Protein AF-A0A1A7C526-F1 (afdb_monomer_lite)

Sequence (97 aa):
MRDQAPFAVAGLWRAKEDKNSGTLTHSFTQLTINADGHPVMDHFHRPNQEKRSLVIVPEADYDDWLDCRDPELARAYLNLYPAKLMVAEPAPKLMKA

Radius of gyration: 17.2 Å; chains: 1; bounding box: 38×45×46 Å

Foldseek 3Di:
DLVPDDWDFQKDKDWDQDPPPRDIDIDMDFDKDFQPPPPVQVVDDDPPDTGIDTQIDDPVCVVVSVPDPDVVVVVVSHDDDHSVSDDDDDDDDDDDD

InterPro domains:
  IPR003738 SOS response associated peptidase (SRAP) [PF02586] (2-91)
  IPR036590 SOS response associated peptidase-like [G3DSA:3.90.1680.10] (1-95)
  IPR036590 SOS response associated peptidase-like [SSF143081] (2-90)

Secondary structure (DSSP, 8-state):
-TT----EE-EEEEEEE-TTT--EEEEEEE-EEE-TT-TTGGGSS-TTS--EEEPEEPGGGHHHHHH---HHHHHTT-SPPPGGG----PPPPPPP-

Organism: NCBI:txid1747903

Structure (mmCIF, N/CA/C/O backbone):
data_AF-A0A1A7C526-F1
#
_entry.id   AF-A0A1A7C526-F1
#
loop_
_atom_site.group_PDB
_atom_site.id
_atom_site.type_symbol
_atom_site.label_atom_id
_atom_site.label_alt_id
_atom_site.label_comp_id
_atom_site.label_asym_id
_atom_site.label_entity_id
_atom_site.label_seq_id
_atom_site.pdbx_PDB_ins_code
_atom_site.Cartn_x
_atom_site.Cartn_y
_atom_site.Cartn_z
_atom_site.occupancy
_atom_site.B_iso_or_equiv
_atom_site.auth_seq_id
_atom_site.auth_comp_id
_atom_site.auth_asym_id
_atom_site.auth_atom_id
_atom_site.pdbx_PDB_model_num
ATOM 1 N N . MET A 1 1 ? -0.853 5.603 -12.931 1.00 91.94 1 MET A N 1
ATOM 2 C CA . MET A 1 1 ? -0.774 4.231 -13.484 1.00 91.94 1 MET A CA 1
ATOM 3 C C . MET A 1 1 ? -0.523 4.308 -14.985 1.00 91.94 1 MET A C 1
ATOM 5 O O . MET A 1 1 ? -0.721 5.385 -15.539 1.00 91.94 1 MET A O 1
ATOM 9 N N . ARG A 1 2 ? -0.028 3.251 -15.651 1.00 94.44 2 ARG A N 1
ATOM 10 C CA . ARG A 1 2 ? 0.257 3.304 -17.107 1.00 94.44 2 ARG A CA 1
ATOM 11 C C . ARG A 1 2 ? -0.994 3.602 -17.941 1.00 94.44 2 ARG A C 1
ATOM 13 O O . ARG A 1 2 ? -0.900 4.296 -18.944 1.00 94.44 2 ARG A O 1
ATOM 20 N N . ASP A 1 3 ? -2.135 3.094 -17.504 1.00 95.19 3 ASP A N 1
ATOM 21 C CA . ASP A 1 3 ? -3.473 3.344 -18.052 1.00 95.19 3 ASP A CA 1
ATOM 22 C C . ASP A 1 3 ? -4.069 4.706 -17.645 1.00 95.19 3 ASP A C 1
ATOM 24 O O . ASP A 1 3 ? -5.175 5.034 -18.055 1.00 95.19 3 ASP A O 1
ATOM 28 N N . GLN A 1 4 ? -3.345 5.502 -16.848 1.00 94.69 4 GLN A N 1
ATOM 29 C CA . GLN A 1 4 ? -3.792 6.775 -16.271 1.00 94.69 4 GLN A CA 1
ATOM 30 C C . GLN A 1 4 ? -5.032 6.680 -15.366 1.00 94.69 4 GLN A C 1
ATOM 32 O O . GLN A 1 4 ? -5.530 7.711 -14.915 1.00 94.69 4 GLN A O 1
ATOM 37 N N . ALA A 1 5 ? -5.489 5.473 -15.033 1.00 94.56 5 ALA A N 1
ATOM 38 C CA . ALA A 1 5 ? -6.604 5.281 -14.123 1.00 94.56 5 ALA A CA 1
ATOM 39 C C . ALA A 1 5 ? -6.199 5.629 -12.675 1.00 94.56 5 ALA A C 1
ATOM 41 O O . ALA A 1 5 ? -5.016 5.507 -12.301 1.00 94.56 5 ALA A O 1
ATOM 42 N N . PRO A 1 6 ? -7.159 6.073 -11.838 1.00 96.31 6 PRO A N 1
ATOM 43 C CA . PRO A 1 6 ? -6.955 6.094 -10.397 1.00 96.31 6 PRO A CA 1
ATOM 44 C C . PRO A 1 6 ? -6.696 4.671 -9.886 1.00 96.31 6 PRO A C 1
ATOM 46 O O . PRO A 1 6 ? -7.037 3.684 -10.530 1.00 96.31 6 PRO A O 1
ATOM 49 N N . PHE A 1 7 ? -6.083 4.563 -8.714 1.00 96.94 7 PHE A N 1
ATOM 50 C CA . PHE A 1 7 ? -5.837 3.281 -8.064 1.00 96.94 7 PHE A CA 1
ATOM 51 C C . PHE A 1 7 ? -6.103 3.392 -6.568 1.00 96.94 7 PHE A C 1
ATOM 53 O O . PHE A 1 7 ? -5.931 4.463 -5.980 1.00 96.94 7 PHE A O 1
ATOM 60 N N . ALA A 1 8 ? -6.493 2.279 -5.952 1.00 97.75 8 ALA A N 1
ATOM 61 C CA . ALA A 1 8 ? -6.702 2.191 -4.517 1.00 97.75 8 ALA A CA 1
ATOM 62 C C . ALA A 1 8 ? -5.473 1.613 -3.813 1.00 97.75 8 ALA A C 1
ATOM 64 O O . ALA A 1 8 ? -4.783 0.728 -4.323 1.00 97.75 8 ALA A O 1
ATOM 65 N N . VAL A 1 9 ? -5.222 2.115 -2.609 1.00 98.31 9 VAL A N 1
ATOM 66 C CA . VAL A 1 9 ? -4.149 1.649 -1.732 1.00 98.31 9 VAL A CA 1
ATOM 67 C C . VAL A 1 9 ? -4.777 0.927 -0.554 1.00 98.31 9 VAL A C 1
ATOM 69 O O . VAL A 1 9 ? -5.654 1.481 0.111 1.00 98.31 9 VAL A O 1
ATOM 72 N N . ALA A 1 10 ? -4.301 -0.282 -0.272 1.00 98.38 10 ALA A N 1
ATOM 73 C CA . ALA A 1 10 ? -4.733 -1.040 0.889 1.00 98.38 10 ALA A CA 1
ATOM 74 C C . ALA A 1 10 ? -4.384 -0.268 2.168 1.00 98.38 10 ALA A C 1
ATOM 76 O O . ALA A 1 10 ? -3.259 0.212 2.352 1.00 98.38 10 ALA A O 1
ATOM 77 N N . GLY A 1 11 ? -5.352 -0.146 3.070 1.00 97.38 11 GLY A N 1
ATOM 78 C CA . GLY A 1 11 ? -5.202 0.638 4.285 1.00 97.38 11 GLY A CA 1
ATOM 79 C C . GLY A 1 11 ? -6.045 0.115 5.433 1.00 97.38 11 GLY A C 1
ATOM 80 O O . GLY A 1 11 ? -7.007 -0.622 5.245 1.00 97.38 11 GLY A O 1
ATOM 81 N N . LEU A 1 12 ? -5.672 0.521 6.640 1.00 96.62 12 LEU A N 1
ATOM 82 C CA . LEU A 1 12 ? -6.441 0.269 7.855 1.00 96.62 12 LEU A CA 1
ATOM 83 C C . LEU A 1 12 ? -6.952 1.597 8.387 1.00 96.62 12 LEU A C 1
ATOM 85 O O . LEU A 1 12 ? -6.277 2.618 8.254 1.00 96.62 12 LEU A O 1
ATOM 89 N N . TRP A 1 13 ? -8.105 1.584 9.043 1.00 96.88 13 TRP A N 1
ATOM 90 C CA . TRP A 1 13 ? -8.663 2.773 9.669 1.00 96.88 13 TRP A CA 1
ATOM 91 C C . TRP A 1 13 ? -9.204 2.465 11.060 1.00 96.88 13 TRP A C 1
ATOM 93 O O . TRP A 1 13 ? -9.490 1.316 11.407 1.00 96.88 13 TRP A O 1
ATOM 103 N N . ARG A 1 14 ? -9.323 3.507 11.880 1.00 96.12 14 ARG A N 1
ATOM 104 C CA . ARG A 1 14 ? -9.937 3.421 13.201 1.00 96.12 14 ARG A CA 1
ATOM 105 C C . ARG A 1 14 ? -10.628 4.727 13.560 1.00 96.12 14 ARG A C 1
ATOM 107 O O . ARG A 1 14 ? -10.062 5.802 13.383 1.00 96.12 14 ARG A O 1
ATOM 114 N N . ALA A 1 15 ? -11.826 4.622 14.126 1.00 96.69 15 ALA A N 1
ATOM 115 C CA . ALA A 1 15 ? -12.441 5.708 14.878 1.00 96.69 15 ALA A CA 1
ATOM 116 C C . ALA A 1 15 ? -12.052 5.603 16.358 1.00 96.69 15 ALA A C 1
ATOM 118 O O . ALA A 1 15 ? -12.079 4.517 16.946 1.00 96.69 15 ALA A O 1
ATOM 119 N N . LYS A 1 16 ? -11.683 6.730 16.964 1.00 95.88 16 LYS A N 1
ATOM 120 C CA . LYS A 1 16 ? -11.405 6.851 18.393 1.00 95.88 16 LYS A CA 1
ATOM 121 C C . LYS A 1 16 ? -12.188 8.030 18.947 1.00 95.88 16 LYS A C 1
ATOM 123 O O . LYS A 1 16 ? -12.021 9.152 18.483 1.00 95.88 16 LYS A O 1
ATOM 128 N N . GLU A 1 17 ? -12.994 7.766 19.961 1.00 96.44 17 GLU A N 1
ATOM 129 C CA . GLU A 1 17 ? -13.662 8.804 20.735 1.00 96.44 17 GLU A CA 1
ATOM 130 C C . GLU A 1 17 ? -12.755 9.267 21.882 1.00 96.44 17 GLU A C 1
ATOM 132 O O . GLU A 1 17 ? -12.165 8.454 22.608 1.00 96.44 17 GLU A O 1
ATOM 137 N N . ASP A 1 18 ? -12.600 10.579 22.021 1.00 93.00 18 ASP A N 1
ATOM 138 C CA . ASP A 1 18 ? -11.941 11.180 23.170 1.00 93.00 18 ASP A CA 1
ATOM 139 C C . ASP A 1 18 ? -12.887 11.164 24.377 1.00 93.00 18 ASP A C 1
ATOM 141 O O . ASP A 1 18 ? -13.939 11.793 24.367 1.00 93.00 18 ASP A O 1
ATOM 145 N N . LYS A 1 19 ? -12.506 10.450 25.441 1.00 92.25 19 LYS A N 1
ATOM 146 C CA . LYS A 1 19 ? -13.379 10.225 26.606 1.00 92.25 19 LYS A CA 1
ATOM 147 C C . LYS A 1 19 ? -13.716 11.493 27.397 1.00 92.25 19 LYS A C 1
ATOM 149 O O . LYS A 1 19 ? -14.671 11.470 28.163 1.00 92.25 19 LYS A O 1
ATOM 154 N N . ASN A 1 20 ? -12.928 12.559 27.256 1.00 92.19 20 ASN A N 1
ATOM 155 C CA . ASN A 1 20 ? -13.110 13.786 28.031 1.00 92.19 20 ASN A CA 1
ATOM 156 C C . ASN A 1 20 ? -13.982 14.804 27.287 1.00 92.19 20 ASN A C 1
ATOM 158 O O . ASN A 1 20 ? -14.765 15.511 27.911 1.00 92.19 20 ASN A O 1
ATOM 162 N N . SER A 1 21 ? -13.839 14.885 25.965 1.00 94.25 21 SER A N 1
ATOM 163 C CA . SER A 1 21 ? -14.564 15.825 25.105 1.00 94.25 21 SER A CA 1
ATOM 164 C C . SER A 1 21 ? -15.735 15.198 24.343 1.00 94.25 21 SER A C 1
ATOM 166 O O . SER A 1 21 ? -16.547 15.937 23.796 1.00 94.25 21 SER A O 1
ATOM 168 N N . GLY A 1 22 ? -15.815 13.865 24.258 1.00 93.12 22 GLY A N 1
ATOM 169 C CA . GLY A 1 22 ? -16.771 13.147 23.403 1.00 93.12 22 GLY A CA 1
ATOM 170 C C . GLY A 1 22 ? -16.474 13.273 21.903 1.00 93.12 22 GLY A C 1
ATOM 171 O O . GLY A 1 22 ? -17.279 12.872 21.068 1.00 93.12 22 GLY A O 1
ATOM 172 N N . THR A 1 23 ? -15.331 13.860 21.527 1.00 95.50 23 THR A N 1
ATOM 173 C CA . THR A 1 23 ? -15.008 14.119 20.118 1.00 95.50 23 THR A CA 1
ATOM 174 C C . THR A 1 23 ? -14.598 12.832 19.412 1.00 95.50 23 THR A C 1
ATOM 176 O O . THR A 1 23 ? -13.661 12.152 19.839 1.00 95.50 23 THR A O 1
ATOM 179 N N . LEU A 1 24 ? -15.239 12.529 18.281 1.00 96.62 24 LEU A N 1
ATOM 180 C CA . LEU 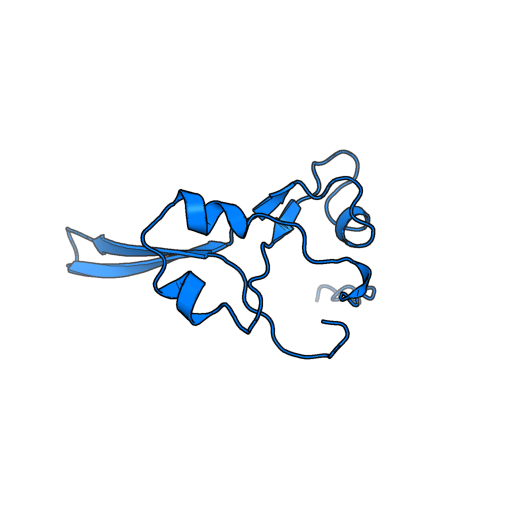A 1 24 ? -14.858 11.415 17.418 1.00 96.62 24 LEU A CA 1
ATOM 181 C C . LEU A 1 24 ? -13.730 11.830 16.466 1.00 96.62 24 LEU A C 1
ATOM 183 O O . LEU A 1 24 ? -13.874 12.767 15.686 1.00 96.62 24 LEU A O 1
ATOM 187 N N . THR A 1 25 ? -12.608 11.115 16.509 1.00 96.56 25 THR A N 1
ATOM 188 C CA . THR A 1 25 ? -11.484 11.295 15.581 1.00 96.56 25 THR A CA 1
ATOM 189 C C . THR A 1 25 ? -11.303 10.047 14.730 1.00 96.56 25 THR A C 1
ATOM 191 O O . THR A 1 25 ? -11.271 8.931 15.251 1.00 96.56 25 THR A O 1
ATOM 194 N N . HIS A 1 26 ? -11.127 10.235 13.425 1.00 96.62 26 HIS A N 1
ATOM 195 C CA . HIS A 1 26 ? -10.801 9.164 12.490 1.00 96.62 26 HIS A CA 1
ATOM 196 C C . HIS A 1 26 ? -9.319 9.223 12.132 1.00 96.62 26 HIS A C 1
ATOM 198 O O . HIS A 1 26 ? -8.786 10.289 11.829 1.00 96.62 26 HIS A O 1
ATOM 204 N N . SER A 1 27 ? -8.657 8.072 12.143 1.00 97.44 27 SER A N 1
ATOM 205 C CA . SER A 1 27 ? -7.308 7.919 11.613 1.00 97.44 27 SER A CA 1
ATOM 206 C C . SER A 1 27 ? -7.247 6.739 10.657 1.00 97.44 27 SER A C 1
ATOM 208 O O . SER A 1 27 ? -8.030 5.792 10.754 1.00 97.44 27 SER A O 1
ATOM 210 N N . PHE A 1 28 ? -6.307 6.802 9.722 1.00 98.00 28 PHE A N 1
ATOM 211 C CA . PHE A 1 28 ? -6.025 5.719 8.797 1.00 98.00 28 PHE A CA 1
ATOM 212 C C . PHE A 1 28 ? -4.521 5.587 8.576 1.00 98.00 28 PHE A C 1
ATOM 214 O O . PHE A 1 28 ? -3.745 6.488 8.898 1.00 98.00 28 PHE A O 1
ATOM 221 N N . THR A 1 29 ? -4.114 4.444 8.043 1.00 98.06 29 THR A N 1
ATOM 222 C CA . THR A 1 29 ? -2.747 4.175 7.607 1.00 98.06 29 THR A CA 1
ATOM 223 C C . THR A 1 29 ? -2.773 3.409 6.296 1.00 98.06 29 THR A C 1
ATOM 225 O O . THR A 1 29 ? -3.718 2.669 6.021 1.00 98.06 29 THR A O 1
ATOM 228 N N . GLN A 1 30 ? -1.725 3.574 5.500 1.00 98.31 30 GLN A N 1
ATOM 229 C CA . GLN A 1 30 ? -1.523 2.814 4.276 1.00 98.31 30 GLN A CA 1
ATOM 230 C C . GLN A 1 30 ? -0.587 1.641 4.550 1.00 98.31 30 GLN A C 1
ATOM 232 O O . GLN A 1 30 ? 0.423 1.779 5.246 1.00 98.31 30 GLN A O 1
ATOM 237 N N . LEU A 1 31 ? -0.919 0.480 3.994 1.00 97.94 31 LEU A N 1
ATOM 238 C CA . LEU A 1 31 ? -0.068 -0.693 4.094 1.00 97.94 31 LEU A CA 1
ATOM 239 C C . LEU A 1 31 ? 1.110 -0.563 3.132 1.00 97.94 31 LEU A C 1
ATOM 241 O O . LEU A 1 31 ? 0.960 -0.181 1.970 1.00 97.94 31 LEU A O 1
ATOM 245 N N . THR A 1 32 ? 2.292 -0.905 3.637 1.00 98.19 32 THR A N 1
ATOM 246 C CA . THR A 1 32 ? 3.513 -0.980 2.838 1.00 98.19 32 THR A CA 1
ATOM 247 C C . THR A 1 32 ? 4.141 -2.355 2.953 1.00 98.19 32 THR A C 1
ATOM 249 O O . THR A 1 32 ? 4.011 -3.025 3.980 1.00 98.19 32 THR A O 1
ATOM 252 N N . ILE A 1 33 ? 4.880 -2.737 1.919 1.00 98.31 33 ILE A N 1
ATOM 253 C CA . ILE A 1 33 ? 5.704 -3.948 1.866 1.00 98.31 33 ILE A CA 1
ATOM 254 C C . 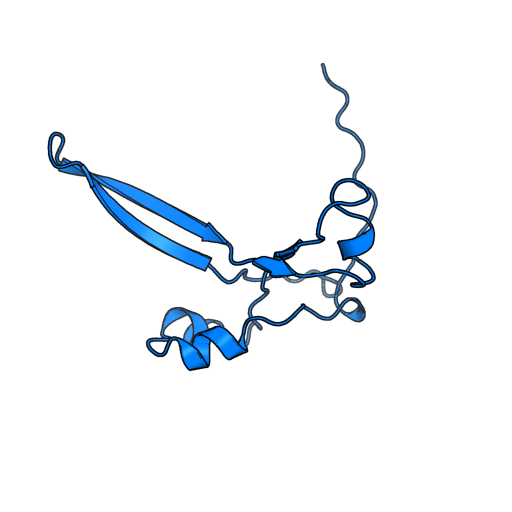ILE A 1 33 ? 7.118 -3.601 1.400 1.00 98.31 33 ILE A C 1
ATOM 256 O O . ILE A 1 33 ? 7.350 -2.511 0.865 1.00 98.31 33 ILE A O 1
ATOM 260 N N . ASN A 1 34 ? 8.060 -4.517 1.632 1.00 98.19 34 ASN A N 1
ATOM 261 C CA . ASN A 1 34 ? 9.413 -4.405 1.098 1.00 98.19 34 ASN A CA 1
ATOM 262 C C . ASN A 1 34 ? 9.355 -4.378 -0.438 1.00 98.19 34 ASN A C 1
ATOM 264 O O . ASN A 1 34 ? 8.542 -5.076 -1.044 1.00 98.19 34 ASN A O 1
ATOM 268 N N . ALA A 1 35 ? 10.192 -3.546 -1.045 1.00 98.19 35 ALA A N 1
ATOM 269 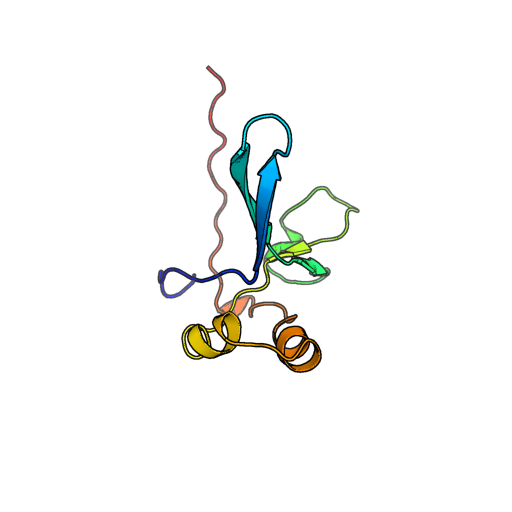C CA . ALA A 1 35 ? 10.244 -3.321 -2.482 1.00 98.19 35 ALA A CA 1
ATOM 270 C C . ALA A 1 35 ? 11.682 -3.294 -3.014 1.00 98.19 35 ALA A C 1
ATOM 272 O O . ALA A 1 35 ? 11.936 -2.656 -4.037 1.00 98.19 35 ALA A O 1
ATOM 273 N N . ASP A 1 36 ? 12.623 -3.926 -2.310 1.00 97.19 36 ASP A N 1
ATOM 274 C CA . ASP A 1 36 ? 14.016 -3.976 -2.747 1.00 97.19 36 ASP A CA 1
ATOM 275 C C . ASP A 1 36 ? 14.115 -4.735 -4.083 1.00 97.19 36 ASP A C 1
ATOM 277 O O . ASP A 1 36 ? 13.561 -5.825 -4.240 1.00 97.19 36 ASP A O 1
ATOM 281 N N . GLY A 1 37 ? 14.794 -4.143 -5.071 1.00 95.12 37 GLY A N 1
ATOM 282 C CA . GLY A 1 37 ? 14.919 -4.709 -6.417 1.00 95.12 37 GLY A CA 1
ATOM 283 C C . GLY A 1 37 ? 13.709 -4.450 -7.320 1.00 95.12 37 GLY A C 1
ATOM 284 O O . GLY A 1 37 ? 13.660 -4.957 -8.444 1.00 95.12 37 GLY A O 1
ATOM 285 N N . HIS A 1 38 ? 12.714 -3.683 -6.859 1.00 97.38 38 HIS A N 1
ATOM 286 C CA . HIS A 1 38 ? 11.589 -3.293 -7.699 1.00 97.38 38 HIS A CA 1
ATOM 287 C C . HIS A 1 38 ? 12.013 -2.166 -8.662 1.00 97.38 38 HIS A C 1
ATOM 289 O O . HIS A 1 38 ? 12.289 -1.053 -8.196 1.00 97.38 38 HIS A O 1
ATOM 295 N N . PRO A 1 39 ? 11.937 -2.363 -9.998 1.00 96.56 39 PRO A N 1
ATOM 296 C CA . PRO A 1 39 ? 12.545 -1.457 -10.980 1.00 96.56 39 PRO A CA 1
ATOM 297 C C . PRO A 1 39 ? 12.137 0.015 -10.867 1.00 96.56 39 PRO A C 1
ATOM 299 O O . PRO A 1 39 ? 12.912 0.895 -11.209 1.00 96.56 39 PRO A O 1
ATOM 302 N N . VAL A 1 40 ? 10.920 0.302 -10.392 1.00 96.75 40 VAL A N 1
ATOM 303 C CA . VAL A 1 40 ? 10.465 1.685 -10.163 1.00 96.75 40 VAL A CA 1
ATOM 304 C C . VAL A 1 40 ? 10.818 2.182 -8.761 1.00 96.75 40 VAL A C 1
ATOM 306 O O . VAL A 1 40 ? 11.192 3.340 -8.611 1.00 96.75 40 VAL A O 1
ATOM 309 N N . MET A 1 41 ? 10.701 1.338 -7.728 1.00 97.06 41 MET A N 1
ATOM 310 C CA . MET A 1 41 ? 10.828 1.795 -6.333 1.00 97.06 41 MET A CA 1
ATOM 311 C C . MET A 1 41 ? 12.289 1.995 -5.928 1.00 97.06 41 MET A C 1
ATOM 313 O O . MET A 1 41 ? 12.561 2.815 -5.052 1.00 97.06 41 MET A O 1
ATOM 317 N N . ASP A 1 42 ? 13.225 1.332 -6.613 1.00 94.75 42 ASP A N 1
ATOM 318 C CA . ASP A 1 42 ? 14.668 1.492 -6.409 1.00 94.75 42 ASP A CA 1
ATOM 319 C C . ASP A 1 42 ? 15.150 2.936 -6.635 1.00 94.75 42 ASP A C 1
ATOM 321 O O . ASP A 1 42 ? 16.149 3.361 -6.049 1.00 94.75 42 ASP A O 1
ATOM 325 N N . HIS A 1 43 ? 14.405 3.724 -7.417 1.00 93.56 43 HIS A N 1
ATOM 326 C CA . HIS A 1 43 ? 14.674 5.145 -7.643 1.00 93.56 43 HIS A CA 1
ATOM 327 C C . HIS A 1 43 ? 14.232 6.061 -6.486 1.00 93.56 43 HIS A C 1
ATOM 329 O O . HIS A 1 43 ? 1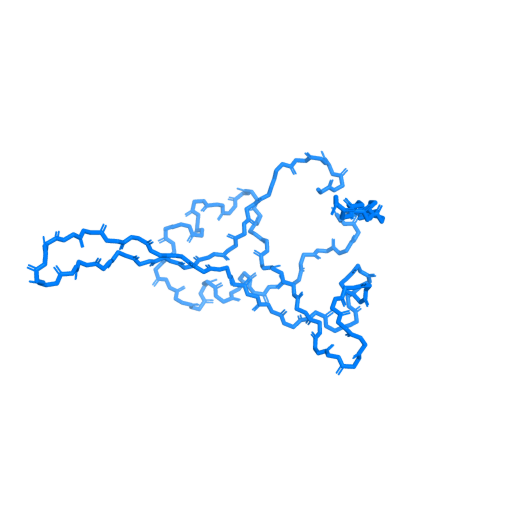4.590 7.239 -6.470 1.00 93.56 43 HIS A O 1
ATOM 335 N N . PHE A 1 44 ? 13.460 5.552 -5.521 1.00 94.12 44 PHE A N 1
ATOM 336 C CA . PHE A 1 44 ? 12.910 6.317 -4.398 1.00 94.12 44 PHE A CA 1
ATOM 337 C C . PHE A 1 44 ? 13.615 5.981 -3.078 1.00 94.12 44 PHE A C 1
ATOM 339 O O . PHE A 1 44 ? 14.402 5.039 -2.988 1.00 94.12 44 PHE A O 1
ATOM 346 N N . HIS A 1 45 ? 13.303 6.746 -2.024 1.00 93.56 45 HIS A N 1
ATOM 347 C CA . HIS A 1 45 ? 13.968 6.691 -0.713 1.00 93.56 45 HIS A CA 1
ATOM 348 C C . HIS A 1 45 ? 15.475 7.009 -0.788 1.00 93.56 45 HIS A C 1
ATOM 350 O O . HIS A 1 45 ? 16.067 7.136 -1.860 1.00 93.56 45 HIS A O 1
ATOM 356 N N . ARG A 1 46 ? 16.127 7.193 0.366 1.00 93.56 46 ARG A N 1
ATOM 357 C CA . ARG A 1 46 ? 17.578 7.453 0.389 1.00 93.56 46 ARG A CA 1
ATOM 358 C C . ARG A 1 46 ? 18.359 6.201 -0.061 1.00 93.56 46 ARG A C 1
ATOM 360 O O . ARG A 1 46 ? 17.839 5.085 0.047 1.00 93.56 46 ARG A O 1
ATOM 367 N N . PRO A 1 47 ? 19.603 6.355 -0.547 1.00 92.12 47 PRO A N 1
ATOM 368 C CA . PRO A 1 47 ? 20.508 5.224 -0.744 1.00 92.12 47 PRO A CA 1
ATOM 369 C C . PRO A 1 47 ? 20.687 4.418 0.551 1.00 92.12 47 PRO A C 1
ATOM 371 O O . PRO A 1 47 ? 20.688 5.000 1.637 1.00 92.12 47 PRO A O 1
ATOM 374 N N . ASN A 1 48 ? 20.850 3.096 0.434 1.00 91.44 48 ASN A N 1
ATOM 375 C CA . ASN A 1 48 ? 21.061 2.160 1.553 1.00 91.44 48 ASN A CA 1
ATOM 376 C C . ASN A 1 48 ? 19.941 2.141 2.615 1.00 91.44 48 ASN A C 1
ATOM 378 O O . ASN A 1 48 ? 20.164 1.719 3.747 1.00 91.44 48 ASN A O 1
ATOM 382 N N . GLN A 1 49 ? 18.747 2.621 2.268 1.00 95.88 49 GLN A N 1
ATOM 383 C CA . GLN A 1 49 ? 17.527 2.429 3.050 1.00 95.88 49 GLN A CA 1
ATOM 384 C C . GLN A 1 49 ? 16.655 1.390 2.350 1.00 95.88 49 GLN A C 1
ATOM 386 O O . GLN A 1 49 ? 16.617 1.37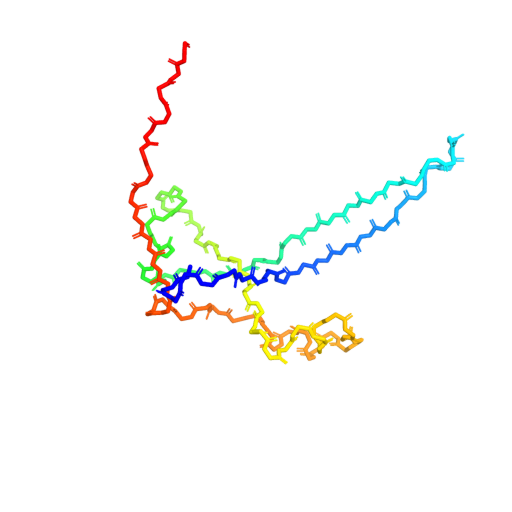5 1.116 1.00 95.88 49 GLN A O 1
ATOM 391 N N . GLU A 1 50 ? 15.943 0.588 3.145 1.00 96.62 50 GLU A N 1
ATOM 392 C CA . GLU A 1 50 ? 14.919 -0.337 2.654 1.00 96.62 50 GLU A CA 1
ATOM 393 C C . GLU A 1 50 ? 13.965 0.400 1.710 1.00 96.62 50 GLU A C 1
ATOM 395 O O . GLU A 1 50 ? 13.445 1.477 2.038 1.00 96.62 50 GLU A O 1
ATOM 400 N N . LYS A 1 51 ? 13.727 -0.172 0.532 1.00 97.50 51 LYS A N 1
ATOM 401 C CA . LYS A 1 51 ? 12.700 0.333 -0.371 1.00 97.50 51 LYS A CA 1
ATOM 402 C C . LYS A 1 51 ? 11.353 -0.190 0.094 1.00 97.50 51 LYS A C 1
ATOM 404 O O . LYS A 1 51 ? 11.181 -1.373 0.374 1.00 97.50 51 LYS A O 1
ATOM 409 N N . ARG A 1 52 ? 10.373 0.704 0.169 1.00 97.75 52 ARG A N 1
ATOM 410 C CA . ARG A 1 52 ? 8.996 0.372 0.537 1.00 97.75 52 ARG A CA 1
ATOM 411 C C . ARG A 1 52 ? 8.068 0.777 -0.592 1.00 97.75 52 ARG A C 1
ATOM 413 O O . ARG A 1 52 ? 8.233 1.855 -1.163 1.00 97.75 52 ARG A O 1
ATOM 420 N N . SER A 1 53 ? 7.088 -0.067 -0.885 1.00 97.94 53 SER A N 1
ATOM 421 C CA . SER A 1 53 ? 5.994 0.270 -1.795 1.00 97.94 53 SER A CA 1
ATOM 422 C C . SER A 1 53 ? 4.660 0.182 -1.076 1.00 97.94 53 SER A C 1
ATOM 424 O O . SER A 1 53 ? 4.515 -0.573 -0.114 1.00 97.94 53 SER A O 1
ATOM 426 N N . LEU A 1 54 ? 3.698 0.968 -1.552 1.00 98.06 54 LEU A N 1
ATOM 427 C CA . LEU A 1 54 ? 2.302 0.842 -1.159 1.00 98.06 54 LEU A CA 1
ATOM 428 C C . LEU A 1 54 ? 1.726 -0.447 -1.744 1.00 98.06 54 LEU A C 1
ATOM 430 O O . LEU A 1 54 ? 2.079 -0.850 -2.851 1.00 98.06 54 LEU A O 1
ATOM 434 N N . VAL A 1 55 ? 0.806 -1.063 -1.014 1.00 98.31 55 VAL A N 1
ATOM 435 C CA . VAL A 1 55 ? 0.025 -2.187 -1.531 1.00 98.31 55 VAL A CA 1
ATOM 436 C C . VAL A 1 55 ? -1.137 -1.633 -2.350 1.00 98.31 55 VAL A C 1
ATOM 438 O O . VAL A 1 55 ? -1.989 -0.928 -1.810 1.00 98.31 55 VAL A O 1
ATOM 441 N N . ILE A 1 56 ? -1.156 -1.919 -3.652 1.00 98.12 56 ILE A N 1
ATOM 442 C CA . ILE A 1 56 ? -2.221 -1.488 -4.567 1.00 98.12 56 ILE A CA 1
ATOM 443 C C . ILE A 1 56 ? -3.251 -2.610 -4.673 1.00 98.12 56 ILE A C 1
ATOM 445 O O . ILE A 1 56 ? -2.894 -3.737 -5.011 1.00 98.12 56 ILE A O 1
ATOM 449 N N . VAL A 1 57 ? -4.517 -2.293 -4.400 1.00 97.88 57 VAL A N 1
ATOM 450 C CA . VAL A 1 57 ? -5.630 -3.242 -4.549 1.00 97.88 57 VAL A CA 1
ATOM 451 C C . VAL A 1 57 ? -6.075 -3.237 -6.020 1.00 97.88 57 VAL A C 1
ATOM 453 O O . VAL A 1 57 ? -6.210 -2.149 -6.593 1.00 97.88 57 VAL A O 1
ATOM 456 N N . PRO A 1 58 ? -6.272 -4.399 -6.666 1.00 95.56 58 PRO A N 1
ATOM 457 C CA . PRO A 1 58 ? -6.888 -4.467 -7.990 1.00 95.56 58 PRO A CA 1
ATOM 458 C C . PRO A 1 58 ? -8.322 -3.929 -7.968 1.00 95.56 58 PRO A C 1
ATOM 460 O O . PRO A 1 58 ? -9.049 -4.151 -7.008 1.00 95.56 58 PRO A O 1
ATOM 463 N N . GLU A 1 59 ? -8.748 -3.246 -9.032 1.00 95.69 59 GLU A N 1
ATOM 464 C CA . GLU A 1 59 ? -10.094 -2.650 -9.111 1.00 95.69 59 GLU A CA 1
ATOM 465 C C . GLU A 1 59 ? -11.223 -3.670 -8.936 1.00 95.69 59 GLU A C 1
ATOM 467 O O . GLU A 1 59 ? -12.195 -3.396 -8.239 1.00 95.69 59 GLU A O 1
ATOM 472 N N . ALA A 1 60 ? -11.060 -4.868 -9.505 1.00 96.94 60 ALA A N 1
ATOM 473 C CA . ALA A 1 60 ? -12.026 -5.958 -9.374 1.00 96.94 60 ALA A CA 1
ATOM 474 C C . ALA A 1 60 ? -12.219 -6.438 -7.924 1.00 96.94 60 ALA A C 1
ATOM 476 O O . ALA A 1 60 ? -13.241 -7.044 -7.622 1.00 96.94 60 ALA A O 1
ATOM 477 N N . ASP A 1 61 ? -11.267 -6.127 -7.043 1.00 97.44 61 ASP A N 1
ATOM 478 C CA . ASP A 1 61 ? -11.178 -6.670 -5.693 1.00 97.44 61 ASP A CA 1
ATOM 479 C C . ASP A 1 61 ? -11.464 -5.600 -4.620 1.00 97.44 61 ASP A C 1
ATOM 481 O O . ASP A 1 61 ? -11.177 -5.793 -3.437 1.00 97.44 61 ASP A O 1
ATOM 485 N N . TYR A 1 62 ? -11.980 -4.426 -5.004 1.00 97.44 62 TYR A N 1
ATOM 486 C CA . TYR A 1 62 ? -12.245 -3.334 -4.057 1.00 97.44 62 TYR A CA 1
ATOM 487 C C . TYR A 1 62 ? -13.257 -3.723 -2.984 1.00 97.44 62 TYR A C 1
ATOM 489 O O . TYR A 1 62 ? -12.992 -3.510 -1.799 1.00 97.44 62 TYR A O 1
ATOM 497 N N . ASP A 1 63 ? -14.383 -4.306 -3.389 1.00 97.94 63 ASP A N 1
ATOM 498 C CA . ASP A 1 63 ? -15.420 -4.741 -2.454 1.00 97.94 63 ASP A CA 1
ATOM 499 C C . ASP A 1 63 ? -14.897 -5.880 -1.571 1.00 97.94 63 ASP A C 1
ATOM 501 O O . ASP A 1 63 ? -15.013 -5.813 -0.348 1.00 97.94 63 ASP A O 1
ATOM 505 N N . ASP A 1 64 ? -14.190 -6.848 -2.162 1.00 97.56 64 ASP A N 1
ATOM 506 C CA . ASP A 1 64 ? -13.559 -7.947 -1.425 1.00 97.56 64 ASP A CA 1
ATOM 507 C C . ASP A 1 64 ? -12.570 -7.437 -0.367 1.00 97.56 64 ASP A C 1
ATOM 509 O O . ASP A 1 64 ? -12.554 -7.937 0.759 1.00 97.56 64 ASP A O 1
ATOM 513 N N . TRP A 1 65 ? -11.764 -6.418 -0.683 1.00 97.69 65 TRP A N 1
ATOM 514 C CA . TRP A 1 65 ? -10.864 -5.784 0.281 1.00 97.69 65 TRP A CA 1
ATOM 515 C C . TRP A 1 65 ? -11.623 -5.084 1.418 1.00 97.69 65 TRP A C 1
ATOM 517 O O . TRP A 1 65 ? -11.245 -5.223 2.584 1.00 97.69 65 TRP A O 1
ATOM 527 N N . LEU A 1 66 ? -12.676 -4.327 1.096 1.00 97.31 66 LEU A N 1
ATOM 528 C CA . LEU A 1 66 ? -13.450 -3.555 2.075 1.00 97.31 66 LEU A CA 1
ATOM 529 C C . LEU A 1 66 ? -14.294 -4.443 2.999 1.00 97.31 66 LEU A C 1
ATOM 531 O O . LEU A 1 66 ? -14.448 -4.120 4.182 1.00 97.31 66 LEU A O 1
ATOM 535 N N . ASP A 1 67 ? -14.789 -5.567 2.483 1.00 97.38 67 ASP A N 1
ATOM 536 C CA . ASP A 1 67 ? -15.614 -6.519 3.224 1.00 97.38 67 ASP A CA 1
ATOM 537 C C . ASP A 1 67 ? -14.804 -7.634 3.902 1.00 97.38 67 ASP A C 1
ATOM 539 O O . ASP A 1 67 ? -15.343 -8.361 4.746 1.00 97.38 67 ASP A O 1
ATOM 543 N N . CYS A 1 68 ? -13.504 -7.748 3.606 1.00 96.88 68 CYS A N 1
ATOM 544 C CA . CYS A 1 68 ? -12.629 -8.783 4.146 1.00 96.88 68 CYS A CA 1
ATOM 545 C C . CYS A 1 68 ? -12.645 -8.825 5.684 1.00 96.88 68 CYS A C 1
ATOM 547 O O . CYS A 1 68 ? -12.285 -7.869 6.379 1.00 96.88 68 CYS A O 1
ATOM 549 N N . ARG A 1 69 ? -13.022 -9.985 6.236 1.00 96.19 69 ARG A N 1
ATOM 550 C CA . ARG A 1 69 ? -12.968 -10.276 7.682 1.00 96.19 69 ARG A CA 1
ATOM 551 C C . ARG A 1 69 ? -11.888 -11.284 8.061 1.00 96.19 69 ARG A C 1
ATOM 553 O O . ARG A 1 69 ? -11.637 -11.456 9.252 1.00 96.19 69 ARG A O 1
ATOM 560 N N . ASP A 1 70 ? -11.262 -11.926 7.077 1.00 96.69 70 ASP A N 1
ATOM 561 C CA . ASP A 1 70 ? -10.214 -12.925 7.275 1.00 96.69 70 ASP A CA 1
ATOM 562 C C . ASP A 1 70 ? -8.821 -12.304 7.051 1.00 96.69 70 ASP A C 1
ATOM 564 O O . ASP A 1 70 ? -8.464 -11.966 5.917 1.00 96.69 70 ASP A O 1
ATOM 568 N N . PRO A 1 71 ? -7.996 -12.168 8.105 1.00 93.94 71 PRO A N 1
ATOM 569 C CA . PRO A 1 71 ? -6.648 -11.632 7.976 1.00 93.94 71 PRO A CA 1
ATOM 570 C C . PRO A 1 71 ? -5.757 -12.395 6.990 1.00 93.94 71 PRO A C 1
ATOM 572 O O . PRO A 1 71 ? -4.893 -11.776 6.374 1.00 93.94 71 PRO A O 1
ATOM 575 N N . GLU A 1 72 ? -5.936 -13.706 6.822 1.00 95.25 72 GLU A N 1
ATOM 576 C CA . GLU A 1 72 ? -5.092 -14.495 5.919 1.00 95.25 72 GLU A CA 1
ATOM 577 C C . GLU A 1 72 ? -5.451 -14.249 4.449 1.00 95.25 72 GLU A C 1
ATOM 579 O O . GLU A 1 72 ? -4.554 -14.132 3.612 1.00 95.25 72 GLU A O 1
ATOM 584 N N . LEU A 1 73 ? -6.733 -14.032 4.135 1.00 94.38 73 LEU A N 1
ATOM 585 C CA . LEU A 1 73 ? -7.140 -13.548 2.811 1.00 94.38 73 LEU A CA 1
ATOM 586 C C . LEU A 1 73 ? -6.622 -12.127 2.559 1.00 94.38 73 LEU A C 1
ATOM 588 O O . LEU A 1 73 ? -6.086 -11.849 1.489 1.00 94.38 73 LEU A O 1
ATOM 592 N N . ALA A 1 74 ? -6.681 -11.240 3.559 1.00 95.62 74 ALA A N 1
ATOM 593 C CA . ALA A 1 74 ? -6.109 -9.897 3.442 1.00 95.62 74 ALA A CA 1
ATOM 594 C C . ALA A 1 74 ? -4.591 -9.928 3.168 1.00 95.62 74 ALA A C 1
ATOM 596 O O . ALA A 1 74 ? -4.079 -9.108 2.402 1.00 95.62 74 ALA A O 1
ATOM 597 N N . ARG A 1 75 ? -3.854 -10.890 3.745 1.00 96.19 75 ARG A N 1
ATOM 598 C CA . ARG A 1 75 ? -2.414 -11.065 3.486 1.00 96.19 75 ARG A CA 1
ATOM 599 C C . ARG A 1 75 ? -2.107 -11.421 2.035 1.00 96.19 75 ARG A C 1
ATOM 601 O O . ARG A 1 75 ? -1.031 -11.058 1.565 1.00 96.19 75 ARG A O 1
ATOM 608 N N . ALA A 1 76 ? -3.023 -12.073 1.318 1.00 96.25 76 ALA A N 1
ATOM 609 C CA . ALA A 1 76 ? -2.829 -12.402 -0.094 1.00 96.25 76 ALA A CA 1
ATOM 610 C C . ALA A 1 76 ? -2.713 -11.152 -0.988 1.00 96.25 76 ALA A C 1
ATOM 612 O O . ALA A 1 76 ? -2.134 -11.229 -2.069 1.00 96.25 76 ALA A O 1
ATOM 613 N N . TYR A 1 77 ? -3.173 -9.984 -0.525 1.00 97.00 77 TYR A N 1
ATOM 614 C CA . TYR A 1 77 ? -2.991 -8.713 -1.230 1.00 97.00 77 TYR A CA 1
ATOM 615 C C . TYR A 1 77 ? -1.599 -8.101 -1.050 1.00 97.00 77 TYR A C 1
ATOM 617 O O . TYR A 1 77 ? -1.260 -7.169 -1.772 1.00 97.00 77 TYR A O 1
ATOM 625 N N . LEU A 1 78 ? -0.769 -8.593 -0.119 1.00 96.88 78 LEU A N 1
ATOM 626 C CA . LEU A 1 78 ? 0.542 -8.018 0.221 1.00 96.88 78 LEU A CA 1
ATOM 627 C C . LEU A 1 78 ? 1.619 -8.344 -0.828 1.00 96.88 78 LEU A C 1
ATOM 629 O O . LEU A 1 78 ? 2.661 -8.920 -0.523 1.00 96.88 78 LEU A O 1
ATOM 633 N N . ASN A 1 79 ? 1.365 -7.942 -2.070 1.00 96.88 79 ASN A N 1
ATOM 634 C CA . ASN A 1 79 ? 2.211 -8.158 -3.232 1.00 96.88 79 ASN A CA 1
ATOM 635 C C . ASN A 1 79 ? 2.597 -6.827 -3.884 1.00 96.88 79 ASN A C 1
ATOM 637 O O . ASN A 1 79 ? 1.859 -5.842 -3.833 1.00 96.88 79 ASN A O 1
ATOM 641 N N . LEU A 1 80 ? 3.775 -6.798 -4.511 1.00 98.00 80 LEU A N 1
ATOM 642 C CA . LEU A 1 80 ? 4.229 -5.627 -5.258 1.00 98.00 80 LEU A CA 1
ATOM 643 C C . LEU A 1 80 ? 3.404 -5.472 -6.533 1.00 98.00 80 LEU A C 1
ATOM 645 O O . LEU A 1 80 ? 3.262 -6.416 -7.313 1.00 98.00 80 LEU A O 1
ATOM 649 N N . TYR A 1 81 ? 2.913 -4.258 -6.776 1.00 97.38 81 TYR A N 1
ATOM 650 C CA . TYR A 1 81 ? 2.244 -3.949 -8.031 1.00 97.38 81 TYR A CA 1
ATOM 651 C C . TYR A 1 81 ? 3.238 -4.052 -9.201 1.00 97.38 81 TYR A C 1
ATOM 653 O O . TYR A 1 81 ? 4.346 -3.526 -9.091 1.00 97.38 81 TYR A O 1
ATOM 661 N N . PRO A 1 82 ? 2.894 -4.694 -10.333 1.00 97.00 82 PRO A N 1
ATOM 662 C CA . PRO A 1 82 ? 3.863 -4.930 -11.397 1.00 97.00 82 PRO A CA 1
ATOM 663 C C . PRO A 1 82 ? 4.453 -3.632 -11.965 1.00 97.00 82 PRO A C 1
ATOM 665 O O . PRO A 1 82 ? 3.739 -2.831 -12.566 1.00 97.00 82 PRO A O 1
ATOM 668 N N . ALA A 1 83 ? 5.780 -3.473 -11.892 1.00 97.19 83 ALA A N 1
ATOM 669 C CA . ALA A 1 83 ? 6.504 -2.308 -12.419 1.00 97.19 83 ALA A CA 1
ATOM 670 C C . ALA A 1 83 ? 6.114 -1.937 -13.861 1.00 97.19 83 ALA A C 1
ATOM 672 O O . ALA A 1 83 ? 5.974 -0.763 -14.196 1.00 97.19 83 ALA A O 1
ATOM 673 N N . LYS A 1 84 ? 5.880 -2.940 -14.720 1.00 97.44 84 LYS A N 1
ATOM 674 C CA . LYS A 1 84 ? 5.468 -2.733 -16.118 1.00 97.44 84 LYS A CA 1
ATOM 675 C C . LYS A 1 84 ? 4.125 -2.010 -16.258 1.00 97.44 84 LYS A C 1
ATOM 677 O O . LYS A 1 84 ? 3.895 -1.401 -17.293 1.00 97.44 84 LYS A O 1
ATOM 682 N N . LEU A 1 85 ? 3.254 -2.059 -15.253 1.00 96.81 85 LEU A N 1
ATOM 683 C CA . LEU A 1 85 ? 1.957 -1.372 -15.227 1.00 96.81 85 LEU A CA 1
ATOM 684 C C . LEU A 1 85 ? 2.044 0.017 -14.573 1.00 96.81 85 LEU A C 1
ATOM 686 O O . LEU A 1 85 ? 1.057 0.752 -14.519 1.00 96.81 85 LEU A O 1
ATOM 690 N N . MET A 1 86 ? 3.228 0.401 -14.101 1.00 96.81 86 MET A N 1
ATOM 691 C CA . MET A 1 86 ? 3.500 1.722 -13.556 1.00 96.81 86 MET A CA 1
ATOM 692 C C . MET A 1 86 ? 4.081 2.644 -14.629 1.00 96.81 86 MET A C 1
ATOM 694 O O . MET A 1 86 ? 4.695 2.212 -15.608 1.00 96.81 86 MET A O 1
ATOM 698 N N . VAL A 1 87 ? 3.888 3.939 -14.406 1.00 95.19 87 VAL A N 1
ATOM 699 C CA . VAL A 1 87 ? 4.581 5.026 -15.095 1.00 95.19 87 VAL A CA 1
ATOM 700 C C . VAL A 1 87 ? 5.075 5.980 -14.015 1.00 95.19 87 VAL A C 1
ATOM 702 O O . VAL A 1 87 ? 4.340 6.271 -13.070 1.00 95.19 87 VAL A O 1
ATOM 705 N N . ALA A 1 88 ? 6.331 6.398 -14.117 1.00 94.50 88 ALA A N 1
ATOM 706 C CA . ALA A 1 88 ? 6.953 7.339 -13.202 1.00 94.50 88 ALA A CA 1
ATOM 707 C C . ALA A 1 88 ? 7.865 8.266 -14.003 1.00 94.50 88 ALA A C 1
ATOM 709 O O . ALA A 1 88 ? 8.562 7.819 -14.915 1.00 94.50 88 ALA A O 1
ATOM 710 N N . GLU A 1 89 ? 7.863 9.542 -13.645 1.00 93.94 89 GLU A N 1
ATOM 711 C CA . GLU A 1 89 ? 8.713 10.567 -14.236 1.00 93.94 89 GLU A CA 1
ATOM 712 C C . GLU A 1 89 ? 9.301 11.452 -13.128 1.00 93.94 89 GLU A C 1
ATOM 714 O O . GLU A 1 89 ? 8.709 11.560 -12.047 1.00 93.94 89 GLU A O 1
ATOM 719 N N . PRO A 1 90 ? 10.473 12.073 -13.342 1.00 92.56 90 PRO A N 1
ATOM 720 C CA . PRO A 1 90 ? 11.020 13.022 -12.384 1.00 92.56 90 PRO A CA 1
ATOM 721 C C . PRO A 1 90 ? 10.066 14.204 -12.173 1.00 92.56 90 PRO A C 1
ATOM 723 O O . PRO A 1 90 ? 9.780 14.952 -13.105 1.00 92.56 90 PRO A O 1
ATOM 726 N N . ALA A 1 91 ? 9.619 14.413 -10.935 1.00 90.00 91 ALA A N 1
ATOM 727 C CA . ALA A 1 91 ? 8.859 15.607 -10.584 1.00 90.00 91 ALA A CA 1
ATOM 728 C C . ALA A 1 91 ? 9.804 16.820 -10.446 1.00 90.00 91 ALA A C 1
ATOM 730 O O . ALA A 1 91 ? 10.874 16.696 -9.832 1.00 90.00 91 ALA A O 1
ATOM 731 N N . PRO A 1 92 ? 9.438 18.003 -10.973 1.00 89.94 92 PRO A N 1
ATOM 732 C CA . PRO A 1 92 ? 10.240 19.207 -10.802 1.00 89.94 92 PRO A CA 1
ATOM 733 C C . PRO A 1 92 ? 10.367 19.559 -9.316 1.00 89.94 92 PRO A C 1
ATOM 735 O O . PRO A 1 92 ? 9.420 19.434 -8.538 1.00 89.94 92 PRO A O 1
ATOM 738 N N . LYS A 1 93 ? 11.548 20.033 -8.906 1.00 86.31 93 LYS A N 1
ATOM 739 C CA . LYS A 1 93 ? 11.722 20.566 -7.552 1.00 86.31 93 LYS A CA 1
ATOM 740 C C . LYS A 1 93 ? 10.915 21.853 -7.436 1.00 86.31 93 LYS A C 1
ATOM 742 O O . LYS A 1 93 ? 11.171 22.800 -8.176 1.00 86.31 93 LYS A O 1
ATOM 747 N N . LEU A 1 94 ? 9.995 21.901 -6.475 1.00 87.50 94 LEU A N 1
ATOM 748 C CA . LEU A 1 94 ? 9.375 23.159 -6.075 1.00 87.50 94 LEU A CA 1
ATOM 749 C C . LEU A 1 94 ? 10.491 24.108 -5.622 1.00 87.50 94 LEU A C 1
ATOM 751 O O . LEU A 1 94 ? 11.246 23.789 -4.697 1.00 87.50 94 LEU A O 1
ATOM 755 N N . MET A 1 95 ? 10.633 25.246 -6.303 1.00 82.50 95 MET A N 1
ATOM 756 C CA . MET A 1 95 ? 11.510 26.311 -5.828 1.00 82.50 95 MET A CA 1
ATOM 757 C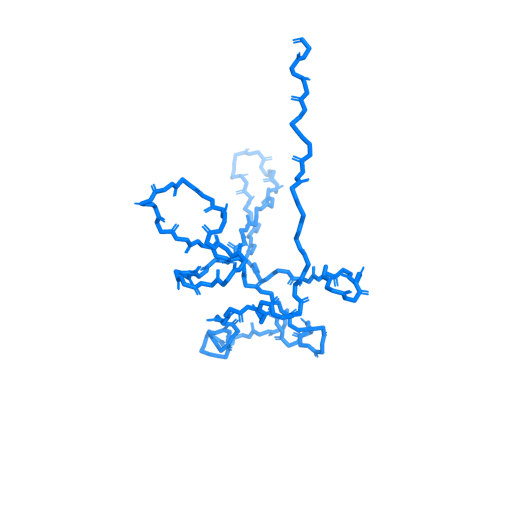 C . MET A 1 95 ? 10.944 26.797 -4.495 1.00 82.50 95 MET A C 1
ATOM 759 O O . MET A 1 95 ? 9.766 27.137 -4.405 1.00 82.50 95 MET A O 1
ATOM 763 N N . LYS A 1 96 ? 11.764 26.769 -3.442 1.00 73.50 96 LYS A N 1
ATOM 764 C CA . LYS A 1 96 ? 11.389 27.398 -2.174 1.00 73.50 96 LYS A CA 1
ATOM 765 C C . LYS A 1 96 ? 11.291 28.906 -2.422 1.00 73.50 96 LYS A C 1
ATOM 767 O O . LYS A 1 96 ? 12.213 29.458 -3.022 1.00 73.50 96 LYS A O 1
ATOM 772 N N . ALA A 1 97 ? 10.169 29.504 -2.021 1.00 65.56 97 ALA A N 1
ATOM 773 C CA . ALA A 1 97 ? 9.999 30.954 -1.977 1.00 65.56 97 ALA A CA 1
ATOM 774 C C . ALA A 1 97 ? 10.966 31.588 -0.969 1.00 65.56 97 ALA A C 1
ATOM 776 O O . ALA A 1 97 ? 11.305 30.898 0.025 1.00 65.56 97 ALA A O 1
#

pLDDT: mean 95.19, std 4.62, range [65.56, 98.38]